Protein AF-A0A4Q2AU45-F1 (afdb_monomer_lite)

Secondary structure (DSSP, 8-state):
---SSHHHHHHHHHHHHTTT----EEEEETTEEEEEETTEEEEEE--SHHHHHHHHHHHHHTTPEEPPP-

Organism: NCBI:txid95485

Structure (mmCIF, N/CA/C/O backbone):
data_AF-A0A4Q2AU45-F1
#
_entry.id   AF-A0A4Q2AU45-F1
#
loop_
_atom_site.group_PDB
_atom_site.id
_atom_site.type_symbol
_atom_site.label_atom_id
_atom_site.label_alt_id
_atom_site.label_comp_id
_atom_site.label_asym_id
_atom_site.label_entity_id
_atom_site.label_seq_id
_atom_site.pdbx_PDB_ins_code
_atom_site.Cartn_x
_atom_site.Cartn_y
_atom_site.Cartn_z
_atom_site.occupancy
_atom_site.B_iso_or_equiv
_atom_site.auth_seq_id
_atom_site.auth_comp_id
_atom_site.auth_asym_id
_atom_site.auth_atom_id
_atom_site.pdbx_PDB_model_num
ATOM 1 N N . MET A 1 1 ? 11.853 -18.140 -23.311 1.00 45.59 1 MET A N 1
ATOM 2 C CA . MET A 1 1 ? 12.412 -17.871 -21.970 1.00 45.59 1 MET A CA 1
ATOM 3 C C . MET A 1 1 ? 11.475 -16.899 -21.284 1.00 45.59 1 MET A C 1
ATOM 5 O O . MET A 1 1 ? 11.436 -15.749 -21.690 1.00 45.59 1 MET A O 1
ATOM 9 N N . GLY A 1 2 ? 10.660 -17.377 -20.349 1.00 51.34 2 GLY A N 1
ATOM 10 C CA . GLY A 1 2 ? 9.726 -16.560 -19.569 1.00 51.34 2 GLY A CA 1
ATOM 11 C C . GLY A 1 2 ? 9.958 -16.819 -18.088 1.00 51.34 2 GLY A C 1
ATOM 12 O O . GLY A 1 2 ? 9.102 -17.374 -17.427 1.00 51.34 2 GLY A O 1
ATOM 13 N N . ILE A 1 3 ? 11.165 -16.522 -17.612 1.00 50.84 3 ILE A N 1
ATOM 14 C CA . ILE A 1 3 ? 11.586 -16.699 -16.216 1.00 50.84 3 ILE A CA 1
ATOM 15 C C . ILE A 1 3 ? 12.219 -15.369 -15.826 1.00 50.84 3 ILE A C 1
ATOM 17 O O . ILE A 1 3 ? 13.393 -15.138 -16.086 1.00 50.84 3 ILE A O 1
ATOM 21 N N . ALA A 1 4 ? 11.398 -14.420 -15.387 1.00 54.66 4 ALA A N 1
ATOM 22 C CA . ALA A 1 4 ? 11.884 -13.131 -14.882 1.00 54.66 4 ALA A CA 1
ATOM 23 C C . ALA A 1 4 ? 10.831 -12.406 -14.036 1.00 54.66 4 ALA A C 1
ATOM 25 O O . ALA A 1 4 ? 11.189 -11.673 -13.121 1.00 54.66 4 ALA A O 1
ATOM 26 N N . MET A 1 5 ? 9.542 -12.602 -14.333 1.00 52.19 5 MET A N 1
ATOM 27 C CA . MET A 1 5 ? 8.461 -11.851 -13.686 1.00 52.19 5 MET A CA 1
ATOM 28 C C . MET A 1 5 ? 7.846 -12.603 -12.496 1.00 52.19 5 MET A C 1
ATOM 30 O O . MET A 1 5 ? 7.666 -12.007 -11.441 1.00 52.19 5 MET A O 1
ATOM 34 N N . GLU A 1 6 ? 7.613 -13.913 -12.623 1.00 49.44 6 GLU A N 1
ATOM 35 C CA . GLU A 1 6 ? 7.023 -14.735 -11.550 1.00 49.44 6 GLU A CA 1
ATOM 36 C C . GLU A 1 6 ? 7.977 -14.928 -10.356 1.00 49.44 6 GLU A C 1
ATOM 38 O O . GLU A 1 6 ? 7.566 -14.773 -9.212 1.00 49.44 6 GLU A O 1
ATOM 43 N N . GLU A 1 7 ? 9.273 -15.154 -10.601 1.00 52.84 7 GLU A N 1
ATOM 44 C CA . GLU A 1 7 ? 10.270 -15.371 -9.534 1.00 52.84 7 GLU A CA 1
ATOM 45 C C . GLU A 1 7 ? 10.567 -14.093 -8.721 1.00 52.84 7 GLU A C 1
ATOM 47 O O . GLU A 1 7 ? 10.878 -14.151 -7.532 1.00 52.84 7 GLU A O 1
ATOM 52 N N . ARG A 1 8 ? 10.427 -12.912 -9.343 1.00 55.53 8 ARG A N 1
ATOM 53 C CA . ARG A 1 8 ? 10.532 -11.623 -8.640 1.00 55.53 8 ARG A CA 1
ATOM 54 C C . ARG A 1 8 ? 9.294 -11.330 -7.794 1.00 55.53 8 ARG A C 1
ATOM 56 O O . ARG A 1 8 ? 9.444 -10.812 -6.693 1.00 55.53 8 ARG A O 1
ATOM 63 N N . ALA A 1 9 ? 8.098 -11.655 -8.287 1.00 53.88 9 ALA A N 1
ATOM 64 C CA . ALA A 1 9 ? 6.852 -11.443 -7.551 1.00 53.88 9 ALA A CA 1
ATOM 65 C C . ALA A 1 9 ? 6.788 -12.290 -6.267 1.00 53.88 9 ALA A C 1
ATOM 67 O O . ALA A 1 9 ? 6.436 -11.760 -5.217 1.00 53.88 9 ALA A O 1
ATOM 68 N N . ASP A 1 10 ? 7.232 -13.550 -6.326 1.00 57.19 10 ASP A N 1
ATOM 69 C CA . ASP A 1 10 ? 7.311 -14.446 -5.158 1.00 57.19 10 ASP A CA 1
ATOM 70 C C . ASP A 1 10 ? 8.233 -13.883 -4.053 1.00 57.19 10 ASP A C 1
ATOM 72 O O . ASP A 1 10 ? 7.940 -13.951 -2.854 1.00 57.19 10 ASP A O 1
ATOM 76 N N . ASN A 1 11 ? 9.310 -13.205 -4.466 1.00 72.00 11 ASN A N 1
ATOM 77 C CA . ASN A 1 11 ? 10.216 -12.498 -3.563 1.00 72.00 11 ASN A CA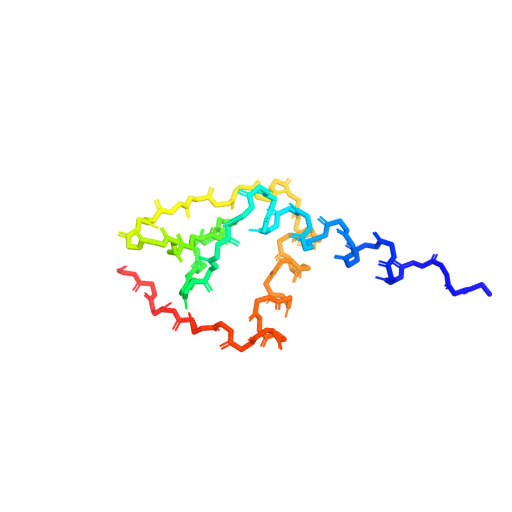 1
ATOM 78 C C . ASN A 1 11 ? 9.553 -11.273 -2.915 1.00 72.00 11 ASN A C 1
ATOM 80 O O . ASN A 1 11 ? 9.728 -11.042 -1.723 1.00 72.00 11 ASN A O 1
ATOM 84 N N . VAL A 1 12 ? 8.770 -10.504 -3.678 1.00 80.00 12 VAL A N 1
ATOM 85 C CA . VAL A 1 12 ? 8.098 -9.293 -3.180 1.00 80.00 12 VAL A CA 1
ATOM 86 C C . VAL A 1 12 ? 6.987 -9.631 -2.191 1.00 80.00 12 VAL A C 1
ATOM 88 O O . VAL A 1 12 ? 6.898 -8.978 -1.157 1.00 80.00 12 VAL A O 1
ATOM 91 N N . ASP A 1 13 ? 6.169 -10.652 -2.455 1.00 80.81 13 ASP A N 1
ATOM 92 C CA . ASP A 1 13 ? 5.141 -11.081 -1.499 1.00 80.81 13 ASP A CA 1
ATOM 93 C C . ASP A 1 13 ? 5.776 -11.596 -0.200 1.00 80.81 13 ASP A C 1
ATOM 95 O O . ASP A 1 13 ? 5.349 -11.217 0.887 1.00 80.81 13 ASP A O 1
ATOM 99 N N . THR A 1 14 ? 6.852 -12.382 -0.288 1.00 81.06 14 THR A N 1
ATOM 100 C CA . THR A 1 14 ? 7.611 -12.813 0.899 1.00 81.06 14 THR A CA 1
ATOM 101 C C . THR A 1 14 ? 8.215 -11.625 1.653 1.00 81.06 14 THR A C 1
ATOM 103 O O . THR A 1 14 ? 8.278 -11.633 2.880 1.00 81.06 14 THR A O 1
ATOM 106 N N . TYR A 1 15 ? 8.643 -10.587 0.937 1.00 79.31 15 TYR A N 1
ATOM 107 C CA . TYR A 1 15 ? 9.229 -9.384 1.523 1.00 79.31 15 TYR A CA 1
ATOM 108 C C . TYR A 1 15 ? 8.183 -8.479 2.195 1.00 79.31 15 TYR A C 1
ATOM 110 O O . TYR A 1 15 ? 8.447 -7.916 3.254 1.00 79.31 15 TYR A O 1
ATOM 118 N N . LEU A 1 16 ? 6.986 -8.366 1.610 1.00 80.06 16 LEU A N 1
ATOM 119 C CA . LEU A 1 16 ? 5.872 -7.568 2.134 1.00 80.06 16 LEU A CA 1
ATOM 120 C C . LEU A 1 16 ? 5.105 -8.279 3.257 1.00 80.06 16 LEU A C 1
ATOM 122 O O . LEU A 1 16 ? 4.695 -7.639 4.223 1.00 80.06 16 LEU A O 1
ATOM 126 N N . PHE A 1 17 ? 4.904 -9.591 3.127 1.00 80.62 17 PHE A N 1
ATOM 127 C CA . PHE A 1 17 ? 4.010 -10.386 3.980 1.00 80.62 17 PHE A CA 1
ATOM 128 C C . PHE A 1 17 ? 4.734 -11.446 4.814 1.00 80.62 17 PHE A C 1
ATOM 130 O O . PHE A 1 17 ? 4.092 -12.279 5.457 1.00 80.62 17 PHE A O 1
ATOM 137 N N . GLY A 1 18 ? 6.069 -11.445 4.804 1.00 76.56 18 GLY A N 1
ATOM 138 C CA . GLY A 1 18 ? 6.881 -12.441 5.493 1.00 76.56 18 GLY A CA 1
ATOM 139 C C . GLY A 1 18 ? 6.465 -12.612 6.953 1.00 76.56 18 GLY A C 1
ATOM 140 O O . GLY A 1 18 ? 6.551 -11.680 7.745 1.00 76.56 18 GLY A O 1
ATOM 141 N N . GLY A 1 19 ? 6.030 -13.820 7.317 1.00 67.44 19 GLY A N 1
ATOM 142 C CA . GLY A 1 19 ? 5.669 -14.148 8.697 1.00 67.44 19 GLY A CA 1
ATOM 143 C C . GLY A 1 19 ? 4.327 -13.580 9.169 1.00 67.44 19 GLY A C 1
ATOM 144 O O . GLY A 1 19 ? 4.261 -13.072 10.284 1.00 67.44 19 GLY A O 1
ATOM 145 N N . ASP A 1 20 ? 3.269 -13.723 8.361 1.00 71.19 20 ASP A N 1
ATOM 146 C CA . ASP A 1 20 ? 1.870 -13.401 8.728 1.00 71.19 20 ASP A CA 1
ATOM 147 C C . ASP A 1 20 ? 1.555 -11.892 8.792 1.00 71.19 20 ASP A C 1
ATOM 149 O O . ASP A 1 20 ? 0.588 -11.452 9.414 1.00 71.19 20 ASP A O 1
ATOM 153 N N . ILE A 1 21 ? 2.370 -11.065 8.135 1.00 82.00 21 ILE A N 1
ATOM 154 C CA . ILE A 1 21 ? 2.132 -9.620 8.072 1.00 82.00 21 ILE A CA 1
ATOM 155 C C . ILE A 1 21 ? 0.913 -9.358 7.179 1.00 82.00 21 ILE A C 1
ATOM 157 O O . ILE A 1 21 ? 0.808 -9.894 6.080 1.00 82.00 21 ILE A O 1
ATOM 161 N N . SER A 1 22 ? -0.009 -8.513 7.644 1.00 86.06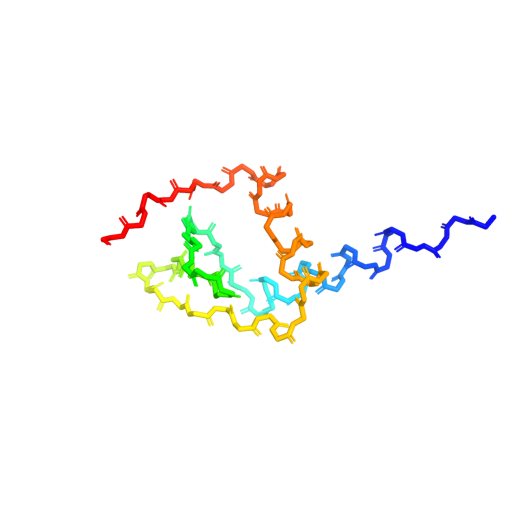 22 SER A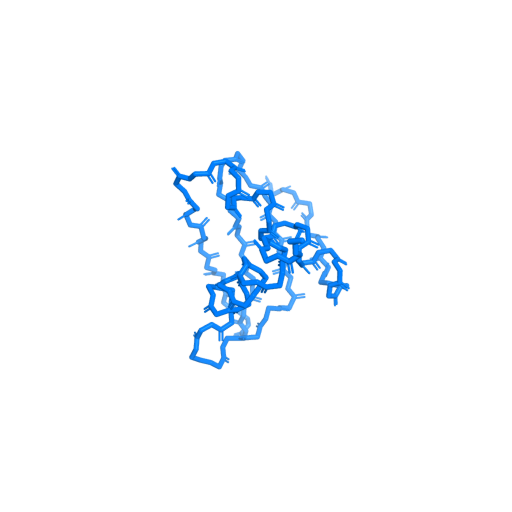 N 1
ATOM 162 C CA . SER A 1 22 ? -1.180 -8.071 6.882 1.00 86.06 22 SER A CA 1
ATOM 163 C C . SER A 1 22 ? -1.125 -6.562 6.716 1.00 86.06 22 SER A C 1
ATOM 165 O O . SER A 1 22 ? -1.204 -5.827 7.696 1.00 86.06 22 SER A O 1
ATOM 167 N N . ILE A 1 23 ? -0.990 -6.090 5.480 1.00 88.62 23 ILE A N 1
ATOM 168 C CA . ILE A 1 23 ? -0.872 -4.658 5.207 1.00 88.62 23 ILE A CA 1
ATOM 169 C C . ILE A 1 23 ? -2.263 -4.056 4.992 1.00 88.62 23 ILE A C 1
ATOM 171 O O . ILE A 1 23 ? -2.941 -4.355 4.012 1.00 88.62 23 ILE A O 1
ATOM 175 N N . GLU A 1 24 ? -2.676 -3.176 5.900 1.00 90.38 24 GLU A N 1
ATOM 176 C CA . GLU A 1 24 ? -3.969 -2.485 5.856 1.00 90.38 24 GLU A CA 1
ATOM 177 C C . GLU A 1 24 ? -3.884 -1.212 5.000 1.00 90.38 24 GLU A C 1
ATOM 179 O O . GLU A 1 24 ? -4.732 -0.932 4.143 1.00 90.38 24 GLU A O 1
ATOM 184 N N . HIS A 1 25 ? -2.831 -0.431 5.238 1.00 90.12 25 HIS A N 1
ATOM 185 C CA . HIS A 1 25 ? -2.573 0.861 4.613 1.00 90.12 25 HIS A CA 1
ATOM 186 C C . HIS A 1 25 ? -1.081 1.028 4.345 1.00 90.12 25 HIS A C 1
ATOM 188 O O . HIS A 1 25 ? -0.263 0.472 5.076 1.00 90.12 25 HIS A O 1
ATOM 194 N N . TYR A 1 26 ? -0.718 1.833 3.350 1.00 92.06 26 TYR A N 1
ATOM 195 C CA . TYR A 1 26 ? 0.679 2.203 3.116 1.00 92.06 26 TYR A CA 1
ATOM 196 C C . TYR A 1 26 ? 0.828 3.674 2.730 1.00 92.06 26 TYR A C 1
ATOM 198 O O . TYR A 1 26 ? -0.106 4.291 2.227 1.00 92.06 26 TYR A O 1
ATOM 206 N N . PHE A 1 27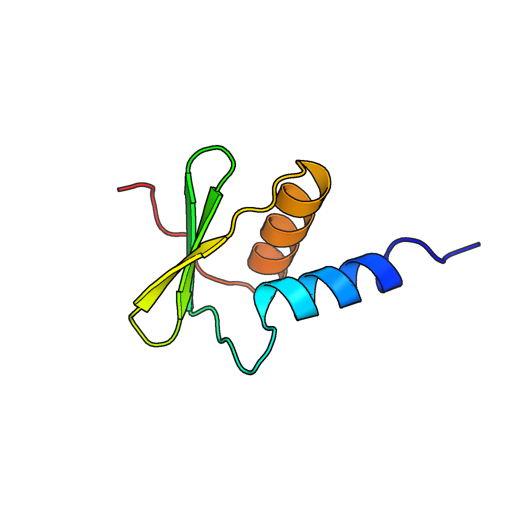 ? 2.005 4.239 2.955 1.00 90.38 27 PHE A N 1
ATOM 207 C CA . PHE A 1 27 ? 2.426 5.547 2.469 1.00 90.38 27 PHE A CA 1
ATOM 208 C C . PHE A 1 27 ? 3.859 5.445 1.947 1.00 90.38 27 PHE A C 1
ATOM 210 O O . PHE A 1 27 ? 4.594 4.514 2.272 1.00 90.38 27 PHE A O 1
ATOM 217 N N . VAL A 1 28 ? 4.257 6.390 1.106 1.00 88.94 28 VAL A N 1
ATOM 218 C CA . VAL A 1 28 ? 5.609 6.437 0.546 1.00 88.94 28 VAL A CA 1
ATOM 219 C C . VAL A 1 28 ? 6.236 7.744 0.985 1.00 88.94 28 VAL A C 1
ATOM 221 O O . VAL A 1 28 ? 5.631 8.787 0.775 1.00 88.94 28 VAL A O 1
ATOM 224 N N . GLN A 1 29 ? 7.421 7.678 1.589 1.00 86.56 29 GLN A N 1
ATOM 225 C CA . GLN A 1 29 ? 8.197 8.844 1.998 1.00 86.56 29 GLN A CA 1
ATOM 226 C C . GLN A 1 29 ? 9.618 8.712 1.440 1.00 86.56 29 GLN A C 1
ATOM 228 O O . GLN A 1 29 ? 10.470 8.013 1.992 1.00 86.56 29 GLN A O 1
ATOM 233 N N . GLY A 1 30 ? 9.876 9.375 0.312 1.00 85.38 30 GLY A N 1
ATOM 234 C CA . GLY A 1 30 ? 11.147 9.240 -0.400 1.00 85.38 30 GLY A CA 1
ATOM 235 C C . GLY A 1 30 ? 11.401 7.795 -0.845 1.00 85.38 30 GLY A C 1
ATOM 236 O O . GLY A 1 30 ? 10.634 7.252 -1.633 1.00 85.38 30 GLY A O 1
ATOM 237 N N . ASP A 1 31 ? 12.479 7.187 -0.341 1.00 83.31 31 ASP A N 1
ATOM 238 C CA . ASP A 1 31 ? 12.867 5.798 -0.652 1.00 83.31 31 ASP A CA 1
ATOM 239 C C . ASP A 1 31 ? 12.200 4.755 0.269 1.00 83.31 31 ASP A C 1
ATOM 241 O O . ASP A 1 31 ? 12.306 3.551 0.045 1.00 83.31 31 ASP A O 1
ATOM 245 N N . VAL A 1 32 ? 11.485 5.201 1.305 1.00 86.62 32 VAL A N 1
ATOM 246 C CA . VAL A 1 32 ? 10.880 4.328 2.318 1.00 86.62 32 VAL A CA 1
ATOM 247 C C . VAL A 1 32 ? 9.401 4.114 2.015 1.00 86.62 32 VAL A C 1
ATOM 249 O O . VAL A 1 32 ? 8.665 5.064 1.735 1.00 86.62 32 VAL A O 1
ATOM 252 N N . ILE A 1 33 ? 8.948 2.862 2.105 1.00 89.44 33 ILE A N 1
ATOM 253 C CA . ILE A 1 33 ? 7.522 2.520 2.080 1.00 89.44 33 ILE A CA 1
ATOM 254 C C . ILE A 1 33 ? 7.088 2.256 3.521 1.00 89.44 33 ILE A C 1
ATOM 256 O O . ILE A 1 33 ? 7.465 1.252 4.114 1.00 89.44 33 ILE A O 1
ATOM 260 N N . GLY A 1 34 ? 6.303 3.157 4.098 1.00 90.19 34 GLY A N 1
ATOM 261 C CA . GLY A 1 34 ? 5.689 2.934 5.402 1.00 90.19 34 GLY A CA 1
ATOM 262 C C . GLY A 1 34 ? 4.389 2.152 5.249 1.00 90.19 34 GLY A C 1
ATOM 263 O O . GLY A 1 34 ? 3.605 2.425 4.342 1.00 90.19 34 GLY A O 1
ATOM 264 N N . TYR A 1 35 ? 4.125 1.185 6.120 1.00 90.69 35 TYR A N 1
ATOM 265 C CA . TYR A 1 35 ? 2.894 0.400 6.087 1.00 90.69 35 TYR A CA 1
ATOM 266 C C . TYR A 1 35 ? 2.300 0.186 7.476 1.00 90.69 35 TYR A C 1
ATOM 268 O O . TYR A 1 35 ? 3.009 0.160 8.478 1.00 90.69 35 TYR A O 1
ATOM 276 N N . VAL A 1 36 ? 0.977 0.051 7.540 1.00 89.81 36 VAL A N 1
ATOM 277 C CA . VAL A 1 36 ? 0.233 -0.232 8.769 1.00 89.81 36 VAL A CA 1
ATOM 278 C C . VAL A 1 36 ? -0.185 -1.693 8.761 1.00 89.81 36 VAL A C 1
ATOM 280 O O . VAL A 1 36 ? -0.840 -2.144 7.822 1.00 89.81 36 VAL A O 1
ATOM 283 N N . SER A 1 37 ? 0.190 -2.410 9.813 1.00 89.25 37 SER A N 1
ATOM 284 C CA . SER A 1 37 ? -0.197 -3.795 10.059 1.00 89.25 37 SER A CA 1
ATO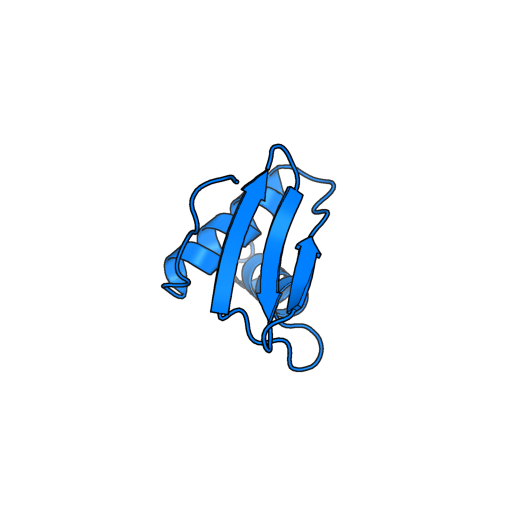M 285 C C . SER A 1 37 ? -0.639 -3.945 11.509 1.00 89.25 37 SER A C 1
ATOM 287 O O . SER A 1 37 ? 0.115 -3.635 12.437 1.00 89.25 37 SER A O 1
ATOM 289 N N . ASN A 1 38 ? -1.866 -4.423 11.711 1.00 88.31 38 ASN A N 1
ATOM 290 C CA . ASN A 1 38 ? -2.476 -4.626 13.024 1.00 88.31 38 ASN A CA 1
ATOM 291 C C . ASN A 1 38 ? -2.442 -3.348 13.891 1.00 88.31 38 ASN A C 1
ATOM 293 O O . ASN A 1 38 ? -2.053 -3.369 15.063 1.00 88.31 38 ASN A O 1
ATOM 297 N N . GLY A 1 39 ? -2.766 -2.203 13.277 1.00 86.56 39 GLY A N 1
ATOM 298 C CA . GLY A 1 39 ? -2.765 -0.888 13.930 1.00 86.56 39 GLY A CA 1
ATOM 299 C C . GLY A 1 39 ? -1.385 -0.328 14.308 1.00 86.56 39 GLY A C 1
ATOM 300 O O . GLY A 1 39 ? -1.311 0.675 15.019 1.00 86.56 39 GLY A O 1
ATOM 301 N N . ARG A 1 40 ? -0.289 -0.953 13.861 1.00 88.44 40 ARG A N 1
ATOM 302 C CA . ARG A 1 40 ? 1.084 -0.465 14.053 1.00 88.44 40 ARG A CA 1
ATOM 303 C C . ARG A 1 40 ? 1.709 -0.085 12.723 1.00 88.44 40 ARG A C 1
ATOM 305 O O . ARG A 1 40 ? 1.525 -0.791 11.738 1.00 88.44 40 ARG A O 1
ATOM 312 N N . THR A 1 41 ? 2.469 1.002 12.723 1.00 89.75 41 THR A N 1
ATOM 313 C CA . THR A 1 41 ? 3.222 1.456 11.553 1.00 89.75 41 THR A CA 1
ATOM 314 C C . THR A 1 41 ? 4.616 0.842 11.546 1.00 89.75 41 THR A C 1
ATOM 316 O O . THR A 1 41 ? 5.266 0.775 12.590 1.00 89.75 41 THR A O 1
ATOM 319 N N . PHE A 1 42 ? 5.065 0.427 10.369 1.00 87.88 42 PHE A N 1
ATOM 320 C CA . PHE A 1 42 ? 6.380 -0.138 10.110 1.00 87.88 42 PHE A CA 1
ATOM 321 C C . PHE A 1 42 ? 6.989 0.505 8.868 1.00 87.88 42 PHE A C 1
ATOM 323 O O . PHE A 1 42 ? 6.275 0.845 7.926 1.00 87.88 42 PHE A O 1
ATOM 330 N N . ASP A 1 43 ? 8.311 0.627 8.862 1.00 89.25 43 ASP A N 1
ATOM 331 C CA . ASP A 1 43 ? 9.074 1.209 7.764 1.00 89.25 43 ASP A CA 1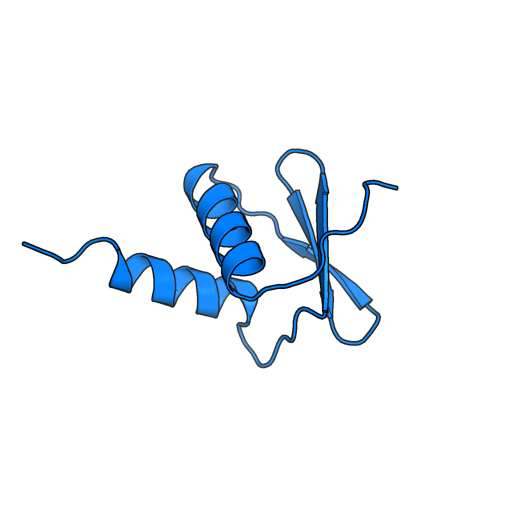
ATOM 332 C C . ASP A 1 43 ? 9.742 0.099 6.945 1.00 89.25 43 ASP A C 1
ATOM 334 O O . ASP A 1 43 ? 10.470 -0.741 7.481 1.00 89.25 43 ASP A O 1
ATOM 338 N N . LEU A 1 44 ? 9.502 0.090 5.635 1.00 85.75 44 LEU A N 1
ATOM 339 C CA . LEU A 1 44 ? 10.130 -0.827 4.692 1.00 85.75 44 LEU A CA 1
ATOM 340 C C . LEU A 1 44 ? 11.258 -0.107 3.950 1.00 85.75 44 LEU A C 1
ATOM 342 O O . LEU A 1 44 ? 11.022 0.749 3.092 1.00 85.75 44 LEU A O 1
ATOM 346 N N . HIS A 1 45 ? 12.494 -0.479 4.279 1.00 83.06 45 HIS A N 1
ATOM 347 C CA . HIS A 1 45 ? 13.698 0.021 3.623 1.00 83.06 45 HIS A CA 1
ATOM 348 C C . HIS A 1 45 ? 14.080 -0.899 2.471 1.00 83.06 45 HIS A C 1
ATOM 350 O O . HIS A 1 45 ? 14.713 -1.932 2.678 1.00 83.06 45 HIS A O 1
ATOM 356 N N . THR A 1 46 ? 13.709 -0.518 1.253 1.00 75.31 46 THR A N 1
ATOM 357 C CA . THR A 1 46 ? 13.946 -1.356 0.077 1.00 75.31 46 THR A CA 1
ATOM 358 C C . THR A 1 46 ? 15.390 -1.299 -0.415 1.00 75.31 46 THR A C 1
ATOM 360 O O . THR A 1 46 ? 15.826 -2.250 -1.050 1.00 75.31 46 THR A O 1
ATOM 363 N N . GLY A 1 47 ? 16.159 -0.243 -0.104 1.00 71.75 47 GLY A N 1
ATOM 364 C CA . GLY A 1 47 ? 17.607 -0.130 -0.380 1.00 71.75 47 GLY A CA 1
ATOM 365 C C . GLY A 1 47 ? 18.015 -0.170 -1.864 1.00 71.75 47 GLY A C 1
ATOM 366 O O . GLY A 1 47 ? 19.171 0.085 -2.195 1.00 71.75 47 GLY A O 1
ATOM 367 N N . ASP A 1 48 ? 17.062 -0.480 -2.738 1.00 79.00 48 ASP A N 1
ATOM 368 C CA . ASP A 1 48 ? 17.155 -0.690 -4.168 1.00 79.00 48 ASP A CA 1
ATOM 369 C C . ASP A 1 48 ? 15.869 -0.150 -4.820 1.00 79.00 48 ASP A C 1
ATOM 371 O O . ASP A 1 48 ? 14.749 -0.439 -4.380 1.00 79.00 48 ASP A O 1
ATOM 375 N N . GLY A 1 49 ? 16.034 0.667 -5.862 1.00 80.50 49 GLY A N 1
ATOM 376 C CA . GLY A 1 49 ? 14.921 1.352 -6.521 1.00 80.50 49 GLY A CA 1
ATOM 377 C C . GLY A 1 49 ? 14.017 0.421 -7.336 1.00 80.50 49 GLY A C 1
ATOM 378 O O . GLY A 1 49 ? 12.826 0.706 -7.495 1.00 80.50 49 GLY A O 1
ATOM 379 N N . ASP A 1 50 ? 14.541 -0.701 -7.835 1.00 84.88 50 ASP A N 1
ATOM 380 C CA . ASP A 1 50 ? 13.738 -1.717 -8.516 1.00 84.88 50 ASP A CA 1
ATOM 381 C C . ASP A 1 50 ? 12.842 -2.444 -7.502 1.00 84.88 50 ASP A C 1
ATOM 383 O O . ASP A 1 50 ? 11.641 -2.591 -7.746 1.00 84.88 50 ASP A O 1
ATOM 387 N N . LEU A 1 51 ? 13.383 -2.825 -6.337 1.00 82.75 51 LEU A N 1
ATOM 388 C CA . LEU A 1 51 ? 12.608 -3.437 -5.254 1.00 82.75 51 LEU A CA 1
ATOM 389 C C . LEU A 1 51 ? 11.543 -2.481 -4.702 1.00 82.75 51 LEU A C 1
ATOM 391 O O . LEU A 1 51 ? 10.409 -2.905 -4.471 1.00 82.75 51 LEU A O 1
ATOM 395 N N . HIS A 1 52 ? 11.868 -1.192 -4.563 1.00 85.62 52 HIS A N 1
ATOM 396 C CA . HIS A 1 52 ? 10.904 -0.158 -4.176 1.00 85.62 52 HIS A CA 1
ATOM 397 C C . HIS A 1 52 ? 9.704 -0.124 -5.127 1.00 85.62 52 HIS A C 1
ATOM 399 O O . HIS A 1 52 ? 8.546 -0.202 -4.707 1.00 85.62 52 HIS A O 1
ATOM 405 N N . ASN A 1 53 ? 9.971 -0.046 -6.432 1.00 86.31 53 ASN A N 1
ATOM 406 C CA . ASN A 1 53 ? 8.917 -0.009 -7.440 1.00 86.31 53 ASN A CA 1
ATOM 407 C C . ASN A 1 53 ? 8.113 -1.311 -7.481 1.00 86.31 53 ASN A C 1
ATOM 409 O O . ASN A 1 53 ? 6.892 -1.259 -7.631 1.00 86.31 53 ASN A O 1
ATOM 413 N N . ALA A 1 54 ? 8.765 -2.462 -7.307 1.00 87.62 54 ALA A N 1
ATOM 414 C CA . ALA A 1 54 ? 8.094 -3.755 -7.285 1.00 87.62 54 ALA A CA 1
ATOM 415 C C . ALA A 1 54 ? 7.150 -3.886 -6.075 1.00 87.62 54 ALA A C 1
ATOM 417 O O . ALA A 1 54 ? 5.984 -4.242 -6.248 1.00 87.62 54 ALA A O 1
ATOM 418 N N . CYS A 1 55 ? 7.606 -3.500 -4.877 1.00 87.12 55 CYS A N 1
ATOM 419 C CA . CYS A 1 55 ? 6.779 -3.457 -3.668 1.00 87.12 55 CYS A CA 1
ATOM 420 C C . CYS A 1 55 ? 5.583 -2.520 -3.852 1.00 87.12 55 CYS A C 1
ATOM 422 O O . CYS A 1 55 ? 4.443 -2.894 -3.582 1.00 87.12 55 CYS A O 1
ATOM 424 N N . ARG A 1 56 ? 5.821 -1.314 -4.381 1.00 87.75 56 ARG A N 1
ATOM 425 C CA . ARG A 1 56 ? 4.753 -0.340 -4.622 1.00 87.75 56 ARG A CA 1
ATOM 426 C C . ARG A 1 56 ? 3.731 -0.847 -5.636 1.00 87.75 56 ARG A C 1
ATOM 428 O O . ARG A 1 56 ? 2.536 -0.700 -5.405 1.00 87.75 56 ARG A O 1
ATOM 435 N N . SER A 1 57 ? 4.186 -1.441 -6.741 1.00 89.62 57 SER A N 1
ATOM 436 C CA . SER A 1 57 ? 3.302 -2.039 -7.748 1.00 89.62 57 SER A CA 1
ATOM 437 C C . SER A 1 57 ? 2.431 -3.120 -7.119 1.00 89.62 57 SER A C 1
ATOM 439 O O . SER A 1 57 ? 1.214 -3.095 -7.286 1.00 89.62 57 SER A O 1
ATOM 441 N N . ARG A 1 58 ? 3.030 -4.000 -6.311 1.00 87.56 58 ARG A N 1
ATOM 442 C CA . ARG A 1 58 ? 2.310 -5.088 -5.655 1.00 87.56 58 ARG A CA 1
ATOM 443 C C . ARG A 1 58 ? 1.246 -4.586 -4.677 1.00 87.56 58 ARG A C 1
ATOM 445 O O . ARG A 1 58 ? 0.126 -5.083 -4.699 1.00 87.56 58 ARG A O 1
ATOM 452 N N . LEU A 1 59 ? 1.550 -3.568 -3.870 1.00 88.19 59 LEU A N 1
ATOM 453 C CA . LEU A 1 59 ? 0.578 -2.942 -2.958 1.00 88.19 59 LEU A CA 1
ATOM 454 C C . LEU A 1 59 ? -0.623 -2.346 -3.708 1.00 88.19 59 LEU A C 1
ATOM 456 O O . LEU A 1 59 ? -1.761 -2.476 -3.256 1.00 88.19 59 LEU A O 1
ATOM 460 N N . VAL A 1 60 ? -0.378 -1.739 -4.874 1.00 87.44 60 VAL A N 1
ATOM 461 C CA . VAL A 1 60 ? -1.436 -1.225 -5.758 1.00 87.44 60 VAL A CA 1
ATOM 462 C C . VAL A 1 60 ? -2.270 -2.367 -6.343 1.00 87.44 60 VAL A C 1
ATOM 464 O O . VAL A 1 60 ? -3.496 -2.280 -6.338 1.00 87.44 60 VAL A O 1
ATOM 467 N N . GLU A 1 61 ? -1.638 -3.446 -6.810 1.00 88.00 61 GLU A N 1
ATOM 468 C CA . GLU A 1 61 ? -2.330 -4.630 -7.344 1.00 88.00 61 GLU A CA 1
ATOM 469 C C . GLU A 1 61 ? -3.214 -5.321 -6.300 1.00 88.00 61 GLU A C 1
ATOM 471 O O . GLU A 1 61 ? -4.300 -5.799 -6.621 1.00 88.00 61 GLU A O 1
ATOM 476 N N . LEU A 1 62 ? -2.774 -5.332 -5.042 1.00 84.75 62 LEU A N 1
ATOM 477 C CA . LEU A 1 62 ? -3.529 -5.872 -3.912 1.00 84.75 62 LEU A CA 1
ATOM 478 C C . LEU A 1 62 ? -4.675 -4.957 -3.456 1.00 84.75 62 LEU A C 1
ATOM 480 O O . LEU A 1 62 ? -5.469 -5.346 -2.601 1.00 84.75 62 LEU A O 1
ATOM 484 N N . GLY A 1 63 ? -4.779 -3.746 -4.011 1.00 86.25 63 GLY A N 1
ATOM 485 C CA . GLY A 1 63 ? -5.801 -2.775 -3.631 1.00 86.25 63 GLY A CA 1
ATOM 486 C C . GLY A 1 63 ? -5.604 -2.205 -2.225 1.00 86.25 63 GLY A C 1
ATOM 487 O O . GLY A 1 63 ? -6.566 -1.722 -1.623 1.00 86.25 63 GLY A O 1
ATOM 488 N N . VAL A 1 64 ? -4.377 -2.250 -1.692 1.00 88.31 64 VAL A N 1
ATOM 489 C CA . VAL A 1 64 ? -4.056 -1.644 -0.397 1.00 88.31 64 VAL A CA 1
ATOM 490 C C . VAL A 1 64 ? -4.258 -0.135 -0.507 1.00 88.31 64 VAL A C 1
ATOM 492 O O . VAL A 1 64 ? -3.868 0.507 -1.484 1.00 88.31 64 VAL A O 1
ATOM 495 N N . ARG A 1 65 ? -4.884 0.462 0.505 1.00 88.31 65 ARG A N 1
ATOM 496 C CA . ARG A 1 65 ? -5.157 1.898 0.499 1.00 88.31 65 ARG A CA 1
ATOM 497 C C . ARG A 1 65 ? -3.876 2.697 0.745 1.00 88.31 65 ARG A C 1
ATOM 499 O O . ARG A 1 65 ? -3.225 2.523 1.775 1.00 88.31 65 ARG A O 1
ATOM 506 N N . VAL A 1 66 ? -3.583 3.628 -0.162 1.00 88.81 66 VAL A N 1
ATOM 507 C CA . VAL A 1 66 ? -2.530 4.631 0.027 1.00 88.81 66 VAL A CA 1
ATOM 508 C C . VAL A 1 66 ? -3.016 5.748 0.958 1.00 88.81 66 VAL A C 1
ATOM 510 O O . VAL A 1 66 ? -4.120 6.278 0.789 1.00 88.81 66 VAL A O 1
ATOM 513 N N . LEU A 1 67 ? -2.211 6.091 1.959 1.00 85.31 67 LEU A N 1
ATOM 514 C CA . LEU A 1 67 ? -2.413 7.245 2.830 1.00 85.31 67 LEU A CA 1
ATOM 515 C C . LEU A 1 67 ? -1.632 8.447 2.280 1.00 85.31 67 LEU A C 1
ATOM 517 O O . LEU A 1 67 ? -0.530 8.264 1.758 1.00 85.31 67 LEU A O 1
ATOM 521 N N . PRO A 1 68 ? -2.185 9.670 2.379 1.00 75.00 68 PRO A N 1
ATOM 522 C CA . PRO A 1 68 ? -1.419 10.874 2.092 1.00 75.00 68 PRO A CA 1
ATOM 523 C C . PRO A 1 68 ? -0.238 10.975 3.064 1.00 75.00 68 PRO A C 1
ATOM 525 O O . PRO A 1 68 ? -0.362 10.582 4.227 1.00 75.00 68 PRO A O 1
ATOM 528 N N . GLU A 1 69 ? 0.894 11.484 2.577 1.00 63.19 69 GLU A N 1
ATOM 529 C CA . GLU A 1 69 ? 2.051 11.787 3.422 1.00 63.19 69 GLU A CA 1
ATOM 530 C C . GLU A 1 69 ? 1.615 12.715 4.578 1.00 63.19 69 GLU A C 1
ATOM 532 O O . GLU A 1 69 ? 0.833 13.642 4.330 1.00 63.19 69 GLU A O 1
ATOM 537 N N . PRO A 1 70 ? 2.032 12.435 5.830 1.00 59.47 70 PRO A N 1
ATOM 538 C CA . PRO A 1 70 ? 1.689 13.261 6.987 1.00 59.47 70 PRO A CA 1
ATOM 539 C C . PRO A 1 70 ? 2.324 14.657 6.947 1.00 59.47 70 PRO A C 1
ATOM 541 O O . PRO A 1 70 ? 3.420 14.810 6.359 1.00 59.47 70 PRO A O 1
#

Radius of gyration: 12.17 Å; chains: 1; bounding box: 23×31×36 Å

Foldseek 3Di:
DPPDPVVVLVVLCCLCCPPNFDFQEWEDDPQWIWTDTPNDIDIDRQVDPVSSVSNVVVCVVVVRHYDPDD

pLDDT: mean 79.43, std 12.82, range [45.59, 92.06]

Sequence (70 aa):
MGIAMEERADNVDTYLFGGDISIEHYFVQGDVIGYVSNGRTFDLHTGDGDLHNACRSRLVELGVRVLPEP